Protein AF-A0A8T4NY41-F1 (afdb_monomer_lite)

pLDDT: mean 88.98, std 14.21, range [34.59, 98.12]

Secondary structure (DSSP, 8-state):
-HHHHHHHHT---S-TT-BTTTB-EE-TTSEEESSGGGTT-GGGEEEETTS-GGGSPP----GGGGG-TTHHHHTTS-HHHHHHT-S-HHHHHHHHHHHHHHHHHHHHHHHHHHHHHHTTSS-GGGTT-HHHHHHTTSS--

Foldseek 3Di:
DQLLVCLLVVFFDAAPVCQQHNDWDQDPVFWIFSDPVCNPPVVRTQGGPPDDPVSGGGDGADDPLVVDPCCRRNNNYDNCCRPVVPDPPVVVVVVVVVVVVVSVVSSVCSVVLVVCCVVVVDPPVCVVVVVSSPVSVVPDD

Structure (mmCIF, N/CA/C/O backbone):
data_AF-A0A8T4NY41-F1
#
_entry.id   AF-A0A8T4NY41-F1
#
loop_
_atom_site.group_PDB
_atom_site.id
_atom_site.type_symbol
_atom_site.label_atom_id
_atom_site.label_alt_id
_atom_site.label_comp_id
_atom_site.label_asym_id
_atom_site.label_entity_id
_atom_site.label_seq_id
_atom_site.pdbx_PDB_ins_code
_atom_site.Cartn_x
_atom_site.Cartn_y
_atom_site.Cartn_z
_atom_site.occupancy
_atom_site.B_iso_or_equiv
_atom_site.auth_seq_id
_atom_site.auth_comp_id
_atom_site.auth_asym_id
_atom_site.auth_atom_id
_atom_site.pdbx_PDB_model_num
ATOM 1 N N . LEU A 1 1 ? -13.787 2.439 2.000 1.00 64.62 1 LEU A N 1
ATOM 2 C CA . LEU A 1 1 ? -14.072 1.099 2.571 1.00 64.62 1 LEU A CA 1
ATOM 3 C C . LEU A 1 1 ? -12.818 0.400 3.107 1.00 64.62 1 LEU A C 1
ATOM 5 O O . LEU A 1 1 ? -12.870 -0.044 4.243 1.00 64.62 1 LEU A O 1
ATOM 9 N N . GLY A 1 2 ? -11.684 0.381 2.387 1.00 86.69 2 GLY A N 1
ATOM 10 C CA . GLY A 1 2 ? -10.439 -0.259 2.863 1.00 86.69 2 GLY A CA 1
ATOM 11 C C . GLY A 1 2 ? -9.862 0.303 4.175 1.00 86.69 2 GLY A C 1
ATOM 12 O O . GLY A 1 2 ? -9.740 -0.435 5.144 1.00 86.69 2 GLY A O 1
ATOM 13 N N . ILE A 1 3 ? -9.584 1.614 4.241 1.00 93.00 3 ILE A N 1
ATOM 14 C CA . ILE A 1 3 ? -9.017 2.269 5.445 1.00 93.00 3 ILE A CA 1
ATOM 15 C C . ILE A 1 3 ? -9.902 2.055 6.676 1.00 93.00 3 ILE A C 1
ATOM 17 O O . ILE A 1 3 ? -9.430 1.610 7.717 1.00 93.00 3 ILE A O 1
ATOM 21 N N . PHE A 1 4 ? -11.198 2.343 6.545 1.00 91.50 4 PHE A N 1
ATOM 22 C CA . PHE A 1 4 ? -12.157 2.149 7.628 1.00 91.50 4 PHE A CA 1
ATOM 23 C C . PHE A 1 4 ? -12.221 0.687 8.087 1.00 91.50 4 PHE A C 1
ATOM 25 O O . PHE A 1 4 ? -12.207 0.427 9.286 1.00 91.50 4 PHE A O 1
ATOM 32 N N . ASN A 1 5 ? -12.256 -0.271 7.156 1.00 90.56 5 ASN A N 1
ATOM 33 C CA . ASN A 1 5 ? -12.289 -1.687 7.506 1.00 90.56 5 ASN A CA 1
ATOM 34 C C . ASN A 1 5 ? -11.036 -2.111 8.284 1.00 90.56 5 ASN A C 1
ATOM 36 O O . ASN A 1 5 ? -11.150 -2.866 9.247 1.00 90.56 5 ASN A O 1
ATOM 40 N N . ASP A 1 6 ? -9.867 -1.601 7.908 1.00 94.62 6 ASP A N 1
ATOM 41 C CA . ASP A 1 6 ? -8.627 -1.887 8.623 1.00 94.62 6 ASP A CA 1
ATOM 42 C C . ASP A 1 6 ? -8.594 -1.274 10.017 1.00 94.62 6 ASP A C 1
ATOM 44 O O . ASP A 1 6 ? -8.252 -1.958 10.977 1.00 94.62 6 ASP A O 1
ATOM 48 N N . LEU A 1 7 ? -9.051 -0.031 10.168 1.00 94.56 7 LEU A N 1
ATOM 49 C CA . LEU A 1 7 ? -9.199 0.594 11.483 1.00 94.56 7 LEU A CA 1
ATOM 50 C C . LEU A 1 7 ? -10.211 -0.151 12.368 1.00 94.56 7 LEU A C 1
ATOM 52 O O . LEU A 1 7 ? -9.992 -0.329 13.568 1.00 94.56 7 LEU A O 1
ATOM 56 N N . LEU A 1 8 ? -11.320 -0.611 11.785 1.00 91.88 8 LEU A N 1
ATOM 57 C CA . LEU A 1 8 ? -12.358 -1.342 12.505 1.00 91.88 8 LEU A CA 1
ATOM 58 C C . LEU A 1 8 ? -11.830 -2.684 13.035 1.00 91.88 8 LEU A C 1
ATOM 60 O O . LEU A 1 8 ? -12.097 -3.021 14.190 1.00 91.88 8 LEU A O 1
ATOM 64 N N . ASN A 1 9 ? -11.074 -3.423 12.217 1.00 92.19 9 ASN A N 1
ATOM 65 C CA . ASN A 1 9 ? -10.595 -4.770 12.550 1.00 92.19 9 ASN A CA 1
ATOM 66 C C . ASN A 1 9 ? -9.155 -4.814 13.092 1.00 92.19 9 ASN A C 1
ATOM 68 O O . ASN A 1 9 ? -8.703 -5.881 13.489 1.00 92.19 9 ASN A O 1
ATOM 72 N N . GLY A 1 10 ? -8.434 -3.690 13.115 1.00 94.75 10 GLY A N 1
ATOM 73 C CA . GLY A 1 10 ? -7.021 -3.645 13.504 1.00 94.75 10 GLY A CA 1
ATOM 74 C C . GLY A 1 10 ? -6.084 -4.328 12.501 1.00 94.75 10 GLY A C 1
ATOM 75 O O . GLY A 1 10 ? -5.011 -4.789 12.885 1.00 94.75 10 GLY A O 1
ATOM 76 N N . THR A 1 11 ? -6.483 -4.433 11.232 1.00 95.56 11 THR A N 1
ATOM 77 C CA . THR A 1 11 ? -5.687 -5.075 10.177 1.00 95.56 11 THR A CA 1
ATOM 78 C C . THR A 1 11 ? -4.762 -4.077 9.487 1.00 95.56 11 THR A C 1
ATOM 80 O O . THR A 1 11 ? -4.980 -2.868 9.523 1.00 95.56 11 THR A O 1
ATOM 83 N N . LYS A 1 12 ? -3.698 -4.591 8.865 1.00 95.75 12 LYS A N 1
ATOM 84 C CA . LYS A 1 12 ? -2.787 -3.808 8.022 1.00 95.75 12 LYS A CA 1
ATOM 85 C C . LYS A 1 12 ? -2.939 -4.220 6.565 1.00 95.75 12 LYS A C 1
ATOM 87 O O . LYS A 1 12 ? -3.289 -5.360 6.271 1.00 95.75 12 LYS A O 1
ATOM 92 N N . THR A 1 13 ? -2.593 -3.307 5.670 1.00 95.00 13 THR A N 1
ATOM 93 C CA . THR A 1 13 ? -2.592 -3.514 4.224 1.00 95.00 13 THR A CA 1
ATOM 94 C C . THR A 1 13 ? -1.195 -3.356 3.632 1.00 95.00 13 THR A C 1
ATOM 96 O O . THR A 1 13 ? -0.361 -2.617 4.159 1.00 95.00 13 THR A O 1
ATOM 99 N N . LYS A 1 14 ? -0.969 -4.004 2.486 1.00 94.69 14 LYS A N 1
ATOM 100 C CA . LYS A 1 14 ? 0.025 -3.569 1.493 1.00 94.69 14 LYS A CA 1
ATOM 101 C C . LYS A 1 14 ? -0.620 -2.530 0.559 1.00 94.69 14 LYS A C 1
ATOM 103 O O . LYS A 1 14 ? -1.559 -1.843 0.975 1.00 94.69 14 LYS A O 1
ATOM 108 N N . LEU A 1 15 ? -0.150 -2.395 -0.685 1.00 95.38 15 LEU A N 1
ATOM 109 C CA . LEU A 1 15 ? -0.800 -1.530 -1.669 1.00 95.38 15 LEU A CA 1
ATOM 110 C C . LEU A 1 15 ? -2.275 -1.870 -1.832 1.00 95.38 15 LEU A C 1
ATOM 112 O O . LEU A 1 15 ? -2.640 -2.981 -2.183 1.00 95.38 15 LEU A O 1
ATOM 116 N N . ARG A 1 16 ? -3.126 -0.861 -1.656 1.00 94.06 16 ARG A N 1
ATOM 117 C CA . ARG A 1 16 ? -4.587 -1.003 -1.699 1.00 94.06 16 ARG A CA 1
ATOM 118 C C . ARG A 1 16 ? -5.120 -1.552 -3.025 1.00 94.06 16 ARG A C 1
ATOM 120 O O . ARG A 1 16 ? -6.171 -2.176 -3.027 1.00 94.06 16 ARG A O 1
ATOM 127 N N . CYS A 1 17 ? -4.444 -1.267 -4.138 1.00 95.12 17 CYS A N 1
ATOM 128 C CA . CYS A 1 17 ? -4.831 -1.751 -5.465 1.00 95.12 17 CYS A CA 1
ATOM 129 C C . CYS A 1 17 ? -4.193 -3.096 -5.837 1.00 95.12 17 CYS A C 1
ATOM 131 O O . CYS A 1 17 ? -4.422 -3.584 -6.939 1.00 95.12 17 CYS A O 1
ATOM 133 N N . GLY A 1 18 ? -3.334 -3.645 -4.978 1.00 96.06 18 GLY A N 1
ATOM 134 C CA . GLY A 1 18 ? -2.656 -4.910 -5.216 1.00 96.06 18 GLY A CA 1
ATOM 135 C C . GLY A 1 18 ? -1.475 -4.876 -6.190 1.00 96.06 18 GLY A C 1
ATOM 136 O O . GLY A 1 18 ? -0.740 -5.862 -6.290 1.00 96.06 18 GLY A O 1
ATOM 137 N N . ALA A 1 19 ? -1.271 -3.758 -6.895 1.00 96.88 19 ALA A N 1
ATOM 138 C CA . ALA A 1 19 ? -0.241 -3.622 -7.921 1.00 96.88 19 ALA A CA 1
ATOM 139 C C . ALA A 1 19 ? 1.133 -4.076 -7.411 1.00 96.88 19 ALA A C 1
ATOM 141 O O . ALA A 1 19 ? 1.599 -3.623 -6.364 1.00 96.88 19 ALA A O 1
ATOM 142 N N . 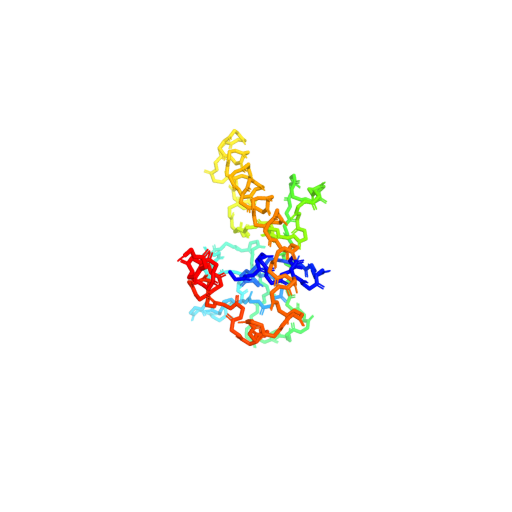GLY A 1 20 ? 1.767 -4.970 -8.166 1.00 94.81 20 GLY A N 1
ATOM 143 C CA . GLY A 1 20 ? 3.113 -5.456 -7.890 1.00 94.81 20 GLY A CA 1
ATOM 144 C C . GLY A 1 20 ? 3.219 -6.539 -6.816 1.00 94.81 20 GLY A C 1
ATOM 145 O O . GLY A 1 20 ? 4.343 -6.927 -6.515 1.00 94.81 20 GLY A O 1
ATOM 146 N N . TYR A 1 21 ? 2.123 -7.051 -6.241 1.00 95.56 21 TYR A N 1
ATOM 147 C CA . TYR A 1 21 ? 2.207 -8.206 -5.327 1.00 95.56 21 TYR A CA 1
ATOM 148 C C . TYR A 1 21 ? 1.023 -9.183 -5.373 1.00 95.56 21 TYR A C 1
ATOM 150 O O . TYR A 1 21 ? 1.224 -10.368 -5.117 1.00 95.56 21 TYR A O 1
ATOM 158 N N . GLU A 1 22 ? -0.187 -8.711 -5.675 1.00 95.12 22 GLU A N 1
ATOM 159 C CA . GLU A 1 22 ? -1.392 -9.547 -5.864 1.00 95.12 22 GLU A CA 1
ATOM 160 C C . GLU A 1 22 ? -2.146 -9.192 -7.156 1.00 95.12 22 GLU A C 1
ATOM 162 O O . GLU A 1 22 ? -2.907 -10.004 -7.674 1.00 95.12 22 GLU A O 1
ATOM 167 N N . GLY A 1 23 ? -1.909 -7.993 -7.694 1.00 95.00 23 GLY A N 1
ATOM 168 C CA . GLY A 1 23 ? -2.453 -7.494 -8.948 1.00 95.00 23 GLY A CA 1
ATOM 169 C C . GLY A 1 23 ? -1.340 -7.245 -9.960 1.00 95.00 23 GLY A C 1
ATOM 170 O O . GLY A 1 23 ? -0.353 -6.567 -9.667 1.00 95.00 23 GLY A O 1
ATOM 171 N N . TYR A 1 24 ? -1.531 -7.778 -11.163 1.00 96.94 24 TYR A N 1
ATOM 172 C CA . TYR A 1 24 ? -0.625 -7.647 -12.300 1.00 96.94 24 TYR A CA 1
ATOM 173 C C . TYR A 1 24 ? -1.439 -7.409 -13.573 1.00 96.94 24 TYR A C 1
ATOM 175 O O . TYR A 1 24 ? -2.618 -7.754 -13.638 1.00 96.94 24 TYR A O 1
ATOM 183 N N . ALA A 1 25 ? -0.810 -6.828 -14.591 1.00 96.94 25 ALA A N 1
ATOM 184 C CA . ALA A 1 25 ? -1.404 -6.647 -15.910 1.00 96.94 25 ALA A CA 1
ATOM 185 C C . ALA A 1 25 ? -0.649 -7.479 -16.944 1.00 96.94 25 ALA A C 1
ATOM 187 O O . ALA A 1 25 ? 0.580 -7.463 -16.967 1.00 96.94 25 ALA A O 1
ATOM 188 N N . ILE A 1 26 ? -1.382 -8.171 -17.810 1.00 97.00 26 ILE A N 1
ATOM 189 C CA . ILE A 1 26 ? -0.816 -8.844 -18.979 1.00 97.00 26 ILE A CA 1
ATOM 190 C C . ILE A 1 26 ? -0.904 -7.872 -20.156 1.00 97.00 26 ILE A C 1
ATOM 192 O O . ILE A 1 26 ? -1.968 -7.319 -20.430 1.00 97.00 26 ILE A O 1
ATOM 196 N N . THR A 1 27 ? 0.219 -7.625 -20.819 1.00 95.75 27 THR A N 1
ATOM 197 C CA . THR A 1 27 ? 0.308 -6.751 -21.991 1.00 95.75 27 THR A CA 1
ATOM 198 C C . THR A 1 27 ? -0.109 -7.494 -23.259 1.00 95.75 27 THR A C 1
ATOM 200 O O . THR A 1 27 ? -0.182 -8.723 -23.286 1.00 95.75 27 THR A O 1
ATOM 203 N N . THR A 1 28 ? -0.370 -6.759 -24.341 1.00 94.88 28 THR A N 1
ATOM 204 C CA . THR A 1 28 ? -0.788 -7.345 -25.626 1.00 94.88 28 THR A CA 1
ATOM 205 C C . THR A 1 28 ? 0.284 -8.228 -26.270 1.00 94.88 28 THR A C 1
ATOM 207 O O . THR A 1 28 ? -0.055 -9.107 -27.054 1.00 94.88 28 THR A O 1
ATOM 210 N N . ASP A 1 29 ? 1.559 -8.041 -25.920 1.00 94.62 29 ASP A N 1
ATOM 211 C CA . ASP A 1 29 ? 2.693 -8.879 -26.334 1.00 94.62 29 ASP A CA 1
ATOM 212 C C . ASP A 1 29 ? 3.060 -9.967 -25.300 1.00 94.62 29 ASP A C 1
ATOM 214 O O . ASP A 1 29 ? 4.107 -10.609 -25.399 1.00 94.62 29 ASP A O 1
ATOM 218 N N . GLY A 1 30 ? 2.207 -10.199 -24.295 1.00 96.12 30 GLY A N 1
ATOM 219 C CA . GLY A 1 30 ? 2.351 -11.305 -23.343 1.00 96.12 30 GLY A CA 1
ATOM 220 C C . GLY A 1 30 ? 3.394 -11.088 -22.241 1.00 96.12 30 GLY A C 1
ATOM 221 O O . GLY A 1 30 ? 3.821 -12.050 -21.591 1.00 96.12 30 GLY A O 1
ATOM 222 N N . LYS A 1 31 ? 3.825 -9.847 -21.992 1.00 97.50 31 LYS A N 1
ATOM 223 C CA . LYS A 1 31 ? 4.572 -9.498 -20.774 1.00 97.50 31 LYS A CA 1
ATOM 224 C C . LYS A 1 31 ? 3.611 -9.362 -19.604 1.00 97.50 31 LYS A C 1
ATOM 226 O O . LYS A 1 31 ? 2.441 -9.031 -19.763 1.00 97.50 31 LYS A O 1
ATOM 231 N N . ILE A 1 32 ? 4.120 -9.599 -18.405 1.00 97.88 32 ILE A N 1
ATOM 232 C CA . ILE A 1 32 ? 3.402 -9.341 -17.161 1.00 97.88 32 ILE A CA 1
ATOM 233 C C . ILE A 1 32 ? 4.040 -8.108 -16.537 1.00 97.88 32 ILE A C 1
ATOM 235 O O . ILE A 1 32 ? 5.233 -8.120 -16.248 1.00 97.88 32 ILE A O 1
ATOM 239 N N . ALA A 1 33 ? 3.265 -7.052 -16.324 1.00 97.75 33 ALA A N 1
ATOM 240 C CA . ALA A 1 33 ? 3.682 -5.817 -15.672 1.00 97.75 33 ALA A CA 1
ATOM 241 C C . ALA A 1 33 ? 3.063 -5.702 -14.272 1.00 97.75 33 ALA A C 1
ATOM 243 O O . ALA A 1 33 ? 1.946 -6.160 -14.029 1.00 97.75 33 ALA A O 1
ATOM 244 N N . ALA A 1 34 ? 3.766 -5.045 -13.348 1.00 97.25 34 ALA A N 1
ATOM 245 C CA . ALA A 1 34 ? 3.297 -4.826 -11.976 1.00 97.25 34 ALA A CA 1
ATOM 246 C C . ALA A 1 34 ? 2.000 -3.993 -11.892 1.00 97.25 34 ALA A C 1
ATOM 248 O O . ALA A 1 34 ? 1.245 -4.105 -10.931 1.00 97.25 34 ALA A O 1
ATOM 249 N N . CYS A 1 35 ? 1.735 -3.140 -12.883 1.00 96.88 35 CYS A N 1
ATOM 250 C CA . CYS A 1 35 ? 0.561 -2.273 -12.958 1.00 96.88 35 CYS A CA 1
ATOM 251 C C . CYS A 1 35 ? 0.234 -1.996 -14.435 1.00 96.88 35 CYS A C 1
ATOM 25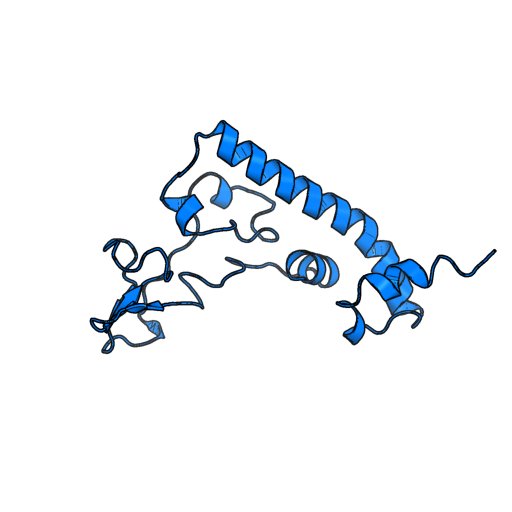3 O O . CYS A 1 35 ? 1.174 -1.822 -15.214 1.00 96.88 35 CYS A O 1
ATOM 255 N N . PRO A 1 36 ? -1.047 -1.880 -14.840 1.00 95.81 36 PRO A N 1
ATOM 256 C CA . PRO A 1 36 ? -1.401 -1.558 -16.227 1.00 95.81 36 PRO A CA 1
ATOM 257 C C . PRO A 1 36 ? -0.828 -0.216 -16.715 1.00 95.81 36 PRO A C 1
ATOM 259 O O . PRO A 1 36 ? -0.477 -0.103 -17.882 1.00 95.81 36 PRO A O 1
ATOM 262 N N . ILE A 1 37 ? -0.652 0.774 -15.829 1.00 96.19 37 ILE A N 1
ATOM 263 C CA . ILE A 1 37 ? -0.044 2.079 -16.170 1.00 96.19 37 ILE A CA 1
ATOM 264 C C . ILE A 1 37 ? 1.465 1.946 -16.471 1.00 96.19 37 ILE A C 1
ATOM 266 O O . ILE A 1 37 ? 2.051 2.799 -17.128 1.00 96.19 37 ILE A O 1
ATOM 270 N N . MET A 1 38 ? 2.106 0.866 -16.015 1.00 94.19 38 MET A N 1
ATOM 271 C CA . MET A 1 38 ? 3.544 0.613 -16.176 1.00 94.19 38 MET A CA 1
ATOM 272 C C . MET A 1 38 ? 3.857 -0.408 -17.282 1.00 94.19 38 MET A C 1
ATOM 274 O O . MET A 1 38 ? 4.965 -0.941 -17.334 1.00 94.19 38 MET A O 1
ATOM 278 N N . ASN A 1 39 ? 2.894 -0.715 -18.153 1.00 90.00 39 ASN A N 1
ATOM 279 C CA . ASN A 1 39 ? 2.971 -1.805 -19.131 1.00 90.00 39 ASN A CA 1
ATOM 280 C C . ASN A 1 39 ? 4.081 -1.680 -20.193 1.00 90.00 39 ASN A C 1
ATOM 282 O O . ASN A 1 39 ? 4.367 -2.668 -20.852 1.00 90.00 39 ASN A O 1
ATOM 286 N N . ASN A 1 40 ? 4.723 -0.518 -20.330 1.00 90.00 40 ASN A N 1
ATOM 287 C CA . ASN A 1 40 ? 5.857 -0.294 -21.238 1.00 90.00 40 ASN A CA 1
ATOM 288 C C . ASN A 1 40 ? 7.114 0.216 -20.516 1.00 90.00 40 ASN A C 1
ATOM 290 O O . ASN A 1 40 ? 8.010 0.791 -21.130 1.00 90.00 40 ASN A O 1
ATOM 294 N N . ILE A 1 41 ? 7.188 0.035 -19.195 1.00 94.50 41 ILE A N 1
ATOM 295 C CA . ILE A 1 41 ? 8.347 0.428 -18.394 1.00 94.50 41 ILE A CA 1
ATOM 296 C C . ILE A 1 41 ? 9.040 -0.851 -17.929 1.00 94.50 41 ILE A C 1
ATOM 298 O O . ILE A 1 41 ? 8.603 -1.494 -16.976 1.00 94.50 41 ILE A O 1
ATOM 302 N N . THR A 1 42 ? 10.136 -1.215 -18.597 1.00 94.06 42 THR A N 1
ATOM 303 C CA . THR A 1 42 ? 10.836 -2.506 -18.433 1.00 94.06 42 THR A CA 1
ATOM 304 C C . THR A 1 42 ? 11.203 -2.831 -16.984 1.00 94.06 42 THR A C 1
ATOM 306 O O . THR A 1 42 ? 11.094 -3.980 -16.560 1.00 94.06 42 THR A O 1
ATOM 309 N N . ASN A 1 43 ? 11.546 -1.819 -16.181 1.00 94.75 43 ASN A N 1
ATOM 310 C CA . ASN A 1 43 ? 11.837 -1.975 -14.752 1.00 94.75 43 ASN A CA 1
ATOM 311 C C . ASN A 1 43 ? 10.663 -2.552 -13.937 1.00 94.75 43 ASN A C 1
ATOM 313 O O . ASN A 1 43 ? 10.887 -3.115 -12.864 1.00 94.75 43 ASN A O 1
ATOM 317 N N . PHE A 1 44 ? 9.430 -2.443 -14.432 1.00 96.62 44 PHE A N 1
ATOM 318 C CA . PHE A 1 44 ? 8.210 -2.933 -13.785 1.00 96.62 44 PHE A CA 1
ATOM 319 C C . PHE A 1 44 ? 7.649 -4.203 -14.422 1.00 96.62 44 PHE A C 1
ATOM 321 O O . PHE A 1 44 ? 6.559 -4.646 -14.049 1.00 96.62 44 PHE A O 1
ATOM 328 N N . TYR A 1 45 ? 8.384 -4.821 -15.346 1.00 97.25 45 TYR A N 1
ATOM 329 C CA . TYR A 1 45 ? 8.043 -6.156 -15.811 1.00 97.25 45 TYR A CA 1
ATOM 330 C C . TYR A 1 45 ? 8.281 -7.159 -14.688 1.00 97.25 45 TYR A C 1
ATOM 332 O O . TYR A 1 45 ? 9.335 -7.188 -14.050 1.00 97.25 45 TYR A O 1
ATOM 340 N N . ALA A 1 46 ? 7.254 -7.960 -14.439 1.00 97.69 46 ALA A N 1
ATOM 341 C CA . ALA A 1 46 ? 7.227 -8.991 -13.426 1.00 97.69 46 ALA A CA 1
ATOM 342 C C . ALA A 1 46 ? 7.394 -10.401 -13.983 1.00 97.69 46 ALA A C 1
ATOM 344 O O . ALA A 1 46 ? 7.746 -11.300 -13.226 1.00 97.69 46 ALA A O 1
ATOM 345 N N . GLY A 1 47 ? 7.187 -10.588 -15.286 1.00 97.19 47 GLY A N 1
ATOM 346 C CA . GLY A 1 47 ? 7.342 -11.875 -15.948 1.00 97.19 47 GLY A CA 1
ATOM 347 C C . GLY A 1 47 ? 6.779 -11.860 -17.364 1.00 97.19 47 GLY A C 1
ATOM 348 O O . GLY A 1 47 ? 6.663 -10.812 -18.002 1.00 97.19 47 GLY A O 1
ATOM 349 N N . ASN A 1 48 ? 6.420 -13.037 -17.852 1.00 97.06 48 ASN A N 1
ATOM 350 C CA . ASN A 1 48 ? 5.718 -13.255 -19.113 1.00 97.06 48 ASN A CA 1
ATOM 351 C C . ASN A 1 48 ? 4.787 -14.472 -18.983 1.00 97.06 48 ASN A C 1
ATOM 353 O O . ASN A 1 48 ? 4.722 -15.083 -17.919 1.00 97.06 48 ASN A O 1
ATOM 357 N N . LEU A 1 49 ? 4.083 -14.839 -20.054 1.00 96.94 49 LEU A N 1
ATOM 358 C CA . LEU A 1 49 ? 3.119 -15.951 -20.040 1.00 96.94 49 LEU A CA 1
ATOM 359 C C . LEU A 1 49 ? 3.703 -17.321 -19.634 1.00 96.94 49 LEU A C 1
ATOM 361 O O . LEU A 1 49 ? 2.943 -18.190 -19.222 1.00 96.94 49 LEU A O 1
ATOM 365 N N . ASN A 1 50 ? 5.023 -17.517 -19.711 1.00 97.38 50 ASN A N 1
ATOM 366 C CA . ASN A 1 50 ? 5.686 -18.754 -19.277 1.00 97.38 50 ASN A CA 1
ATOM 367 C C . ASN A 1 50 ? 6.143 -18.714 -17.807 1.00 97.38 50 ASN A C 1
ATOM 369 O O . ASN A 1 50 ? 6.625 -19.717 -17.285 1.00 97.38 50 ASN A O 1
ATOM 373 N N . SER A 1 51 ? 6.049 -17.561 -17.139 1.00 97.00 51 SER A N 1
ATOM 374 C CA . SER A 1 51 ? 6.445 -17.406 -15.739 1.00 97.00 51 SER A CA 1
ATOM 375 C C . SER A 1 51 ? 5.448 -18.092 -14.806 1.00 97.00 51 SER A C 1
ATOM 377 O O . SER A 1 51 ? 4.235 -17.956 -14.972 1.00 97.00 51 SER A O 1
ATOM 379 N N . LYS A 1 52 ? 5.938 -18.768 -13.761 1.00 96.88 52 LYS A N 1
ATOM 380 C CA . LYS A 1 52 ? 5.052 -19.240 -12.689 1.00 96.88 52 LYS A CA 1
ATOM 381 C C . LYS A 1 52 ? 4.598 -18.064 -11.833 1.00 96.88 52 LYS A C 1
ATOM 383 O O . LYS A 1 52 ? 5.366 -17.141 -11.573 1.00 96.88 52 LYS A O 1
ATOM 388 N N . ILE A 1 53 ? 3.379 -18.143 -11.300 1.00 93.25 53 ILE A N 1
ATOM 389 C CA . ILE A 1 53 ? 2.806 -17.096 -10.435 1.00 93.25 53 ILE A CA 1
ATOM 390 C C . ILE A 1 53 ? 3.715 -16.799 -9.228 1.00 93.25 53 ILE A C 1
ATOM 392 O O . ILE A 1 53 ? 3.907 -15.643 -8.863 1.00 93.25 53 ILE A O 1
ATOM 396 N N . SER A 1 54 ? 4.320 -17.830 -8.632 1.00 94.88 54 SER A N 1
ATOM 397 C CA . SER A 1 54 ? 5.234 -17.695 -7.489 1.00 94.88 54 SER A CA 1
ATOM 398 C C . SER A 1 54 ? 6.557 -16.996 -7.817 1.00 94.88 54 SER A C 1
ATOM 400 O O . SER A 1 54 ? 7.241 -16.544 -6.904 1.00 94.88 54 SER A O 1
ATOM 402 N N . GLU A 1 55 ? 6.927 -16.936 -9.096 1.00 95.69 55 GLU A N 1
ATOM 403 C CA . GLU A 1 55 ? 8.190 -16.376 -9.590 1.00 95.69 55 GLU A CA 1
ATOM 404 C C . GLU A 1 55 ? 8.023 -14.930 -10.086 1.00 95.69 55 GLU A C 1
ATOM 406 O O . GLU A 1 55 ? 9.011 -14.281 -10.429 1.00 95.69 55 GLU A O 1
ATOM 411 N N . LEU A 1 56 ? 6.790 -14.404 -10.115 1.00 97.12 56 LEU A N 1
ATOM 412 C CA . LEU A 1 56 ? 6.541 -13.033 -10.547 1.00 97.12 56 LEU A CA 1
ATOM 413 C C . LEU A 1 56 ? 7.270 -12.039 -9.642 1.00 97.12 56 LEU A C 1
ATOM 415 O O . LEU A 1 56 ? 7.153 -12.084 -8.412 1.00 97.12 56 LEU A O 1
ATOM 419 N N . LYS A 1 57 ? 7.986 -11.095 -10.264 1.00 97.19 57 LYS A N 1
ATOM 420 C CA . LYS A 1 57 ? 8.656 -10.007 -9.543 1.00 97.19 57 LYS A CA 1
ATOM 421 C C . LYS A 1 57 ? 7.640 -9.277 -8.671 1.00 97.19 57 LYS A C 1
ATOM 423 O O . LYS A 1 57 ? 6.585 -8.845 -9.146 1.00 97.19 57 LYS A O 1
ATOM 428 N N . LYS A 1 58 ? 7.994 -9.083 -7.405 1.00 96.94 58 LYS A N 1
ATOM 429 C CA . LYS A 1 58 ? 7.251 -8.202 -6.508 1.00 96.94 58 LYS A CA 1
ATOM 430 C C . LYS A 1 58 ? 7.854 -6.806 -6.534 1.00 96.94 58 LYS A C 1
ATOM 432 O O . LYS A 1 58 ? 9.070 -6.654 -6.637 1.00 96.94 58 LYS A O 1
ATOM 437 N N . VAL A 1 59 ? 6.996 -5.797 -6.480 1.00 96.38 59 VAL A N 1
ATOM 438 C CA . VAL A 1 59 ? 7.397 -4.391 -6.468 1.00 96.38 59 VAL A CA 1
ATOM 439 C C . VAL A 1 59 ? 6.739 -3.726 -5.271 1.00 96.38 59 VAL A C 1
ATOM 441 O O . VAL A 1 59 ? 5.541 -3.453 -5.280 1.00 96.38 59 VAL A O 1
ATOM 444 N N . ASP A 1 60 ? 7.534 -3.489 -4.235 1.00 95.38 60 ASP A N 1
ATOM 445 C CA . ASP A 1 60 ? 7.088 -2.788 -3.039 1.00 95.38 60 ASP A CA 1
ATOM 446 C C . ASP A 1 60 ? 7.168 -1.261 -3.225 1.00 95.38 60 ASP A C 1
ATOM 448 O O . ASP A 1 60 ? 7.780 -0.737 -4.168 1.00 95.38 60 ASP A O 1
ATOM 452 N N . VAL A 1 61 ? 6.524 -0.529 -2.314 1.00 95.56 61 VAL A N 1
ATOM 453 C CA . VAL A 1 61 ? 6.711 0.922 -2.215 1.00 95.56 61 VAL A CA 1
ATOM 454 C C . VAL A 1 61 ? 8.125 1.269 -1.759 1.00 95.56 61 VAL A C 1
ATOM 456 O O . VAL A 1 61 ? 8.763 0.525 -1.018 1.00 95.56 61 VAL A O 1
ATOM 459 N N . VAL A 1 62 ? 8.584 2.445 -2.168 1.00 94.19 62 VAL A N 1
ATOM 460 C CA . VAL A 1 62 ? 9.898 3.008 -1.846 1.00 94.19 62 VAL A CA 1
ATOM 461 C C . VAL A 1 62 ? 9.764 4.395 -1.209 1.00 94.19 62 VAL A C 1
ATOM 463 O O . VAL A 1 62 ? 8.651 4.909 -1.035 1.00 94.19 62 VAL A O 1
ATOM 466 N N . SER A 1 63 ? 10.904 5.039 -0.931 1.00 89.00 63 SER A N 1
ATOM 467 C CA . SER A 1 63 ? 11.028 6.408 -0.397 1.00 89.00 63 SER A CA 1
ATOM 468 C C . SER A 1 63 ? 10.430 6.567 1.009 1.00 89.00 63 SER A C 1
ATOM 470 O O . SER A 1 63 ? 10.345 5.594 1.747 1.00 89.00 63 SER A O 1
ATOM 472 N N . HIS A 1 64 ? 9.975 7.771 1.373 1.00 88.75 64 HIS A N 1
ATOM 473 C CA . HIS A 1 64 ? 9.405 8.117 2.685 1.00 88.75 64 HIS A CA 1
ATOM 474 C C . HIS A 1 64 ? 8.286 7.176 3.175 1.00 88.75 64 HIS A C 1
ATOM 476 O O . HIS A 1 64 ? 7.959 7.164 4.358 1.00 88.75 64 HIS A O 1
ATOM 482 N N . CYS A 1 65 ? 7.677 6.381 2.290 1.00 95.44 65 CYS A N 1
ATOM 483 C CA . CYS A 1 65 ? 6.681 5.388 2.676 1.00 95.44 65 CYS A CA 1
ATOM 484 C C . CYS A 1 65 ? 7.262 4.256 3.540 1.00 95.44 65 CYS A C 1
ATOM 486 O O . CYS A 1 65 ? 6.542 3.777 4.411 1.00 95.44 65 CYS A O 1
ATOM 488 N N . THR A 1 66 ? 8.521 3.838 3.348 1.00 94.38 66 THR A N 1
ATOM 489 C CA . THR A 1 66 ? 9.111 2.692 4.078 1.00 94.38 66 THR A CA 1
ATOM 490 C C . THR A 1 66 ? 9.272 2.948 5.575 1.00 94.38 66 THR A C 1
ATOM 492 O O . THR A 1 66 ? 9.296 2.005 6.359 1.00 94.38 66 THR A O 1
ATOM 495 N N . GLU A 1 67 ? 9.327 4.218 5.971 1.00 94.75 67 GLU A N 1
ATOM 496 C CA . GLU A 1 67 ? 9.467 4.673 7.359 1.00 94.75 67 GLU A CA 1
ATOM 497 C C . GLU A 1 67 ? 8.168 5.303 7.900 1.00 94.75 67 GLU A C 1
ATOM 499 O O . GLU A 1 67 ? 8.085 5.712 9.057 1.00 94.75 67 GLU A O 1
ATOM 504 N N . CYS A 1 68 ? 7.116 5.381 7.077 1.00 96.06 68 CYS A N 1
ATOM 505 C CA . CYS A 1 68 ? 5.864 6.031 7.444 1.00 96.06 68 CYS A CA 1
ATOM 506 C C . CYS A 1 68 ? 4.997 5.131 8.338 1.00 96.06 68 CYS A C 1
ATOM 508 O O . CYS A 1 68 ? 4.557 4.052 7.931 1.00 96.06 68 CYS A O 1
ATOM 510 N N . SER A 1 69 ? 4.629 5.624 9.523 1.00 96.94 69 SER A N 1
ATOM 511 C CA . SER A 1 69 ? 3.753 4.915 10.470 1.00 96.94 69 SER A CA 1
ATOM 512 C C . SER A 1 69 ? 2.349 4.619 9.920 1.00 96.94 69 SER A C 1
ATOM 514 O O . SER A 1 69 ? 1.708 3.652 10.337 1.00 96.94 69 SER A O 1
ATOM 516 N N . TYR A 1 70 ? 1.882 5.400 8.942 1.00 97.19 70 TYR A N 1
ATOM 517 C CA . TYR A 1 70 ? 0.582 5.219 8.295 1.00 97.19 70 TYR A CA 1
ATOM 518 C C . TYR A 1 70 ? 0.607 4.226 7.128 1.00 97.19 70 TYR A C 1
ATOM 520 O O . TYR A 1 70 ? -0.462 3.920 6.596 1.00 97.19 70 TYR A O 1
ATOM 528 N N . LEU A 1 71 ? 1.769 3.688 6.725 1.00 96.94 71 LEU A N 1
ATOM 529 C CA . LEU A 1 71 ? 1.878 2.792 5.564 1.00 96.94 71 LEU A CA 1
ATOM 530 C C . LEU A 1 71 ? 0.925 1.595 5.667 1.00 96.94 71 LEU A C 1
ATOM 532 O O . LEU A 1 71 ? 0.233 1.273 4.705 1.00 96.94 71 LEU A O 1
ATOM 536 N N . GLY A 1 72 ? 0.818 0.991 6.853 1.00 96.69 72 GLY A N 1
ATOM 537 C CA . GLY A 1 72 ? -0.077 -0.144 7.089 1.00 96.69 72 GLY A CA 1
ATOM 538 C C . GLY A 1 72 ? -1.567 0.177 6.923 1.00 96.69 72 GLY A C 1
ATOM 539 O O . GLY A 1 72 ? -2.370 -0.747 6.882 1.00 96.69 72 GLY A O 1
ATOM 540 N N . LEU A 1 73 ? -1.946 1.454 6.817 1.00 97.00 73 LEU A N 1
ATOM 541 C CA . LEU A 1 73 ? -3.320 1.911 6.602 1.00 97.00 73 LEU A CA 1
ATOM 542 C C . LEU A 1 73 ? -3.500 2.593 5.239 1.00 97.00 73 LEU A C 1
ATOM 544 O O . LEU A 1 73 ? -4.514 2.383 4.580 1.00 97.00 73 LEU A O 1
ATOM 548 N N . CYS A 1 74 ? -2.557 3.405 4.764 1.00 96.25 74 CYS A N 1
ATOM 549 C CA . CYS A 1 74 ? -2.688 4.052 3.454 1.00 96.25 74 CYS A CA 1
ATOM 550 C C . CYS A 1 74 ? -2.267 3.128 2.297 1.00 96.25 74 CYS A C 1
ATOM 552 O O . CYS A 1 74 ? -2.706 3.319 1.162 1.00 96.25 74 CYS A O 1
ATOM 554 N N . GLY A 1 75 ? -1.426 2.128 2.577 1.00 95.56 75 GLY A N 1
ATOM 555 C CA . GLY A 1 75 ? -0.875 1.203 1.593 1.00 95.56 75 GLY A CA 1
ATOM 556 C C . GLY A 1 75 ? 0.102 1.849 0.609 1.00 95.56 75 GLY A C 1
ATOM 557 O O . GLY A 1 75 ? 0.328 1.293 -0.452 1.00 95.56 75 GLY A O 1
ATOM 558 N N . GLY A 1 76 ? 0.636 3.042 0.884 1.00 94.56 76 GLY A N 1
ATOM 559 C CA . GLY A 1 76 ? 1.594 3.713 -0.009 1.00 94.56 76 GLY A CA 1
ATOM 560 C C . GLY A 1 76 ? 0.981 4.305 -1.290 1.00 94.56 76 GLY A C 1
ATOM 561 O O . GLY A 1 76 ? 1.705 4.774 -2.166 1.00 94.56 76 GLY A O 1
ATOM 562 N N . ARG A 1 77 ? -0.358 4.340 -1.380 1.00 93.38 77 ARG A N 1
ATOM 563 C CA . ARG A 1 77 ? -1.140 4.863 -2.515 1.00 93.38 77 ARG A CA 1
ATOM 564 C C . ARG A 1 77 ? -0.734 4.229 -3.862 1.00 93.38 77 ARG A C 1
ATOM 566 O O . ARG A 1 77 ? -0.602 3.016 -3.968 1.00 93.38 77 ARG A O 1
ATOM 573 N N . CYS A 1 78 ? -0.637 5.034 -4.922 1.00 94.69 78 CYS A N 1
ATOM 574 C CA . CYS A 1 78 ? -0.321 4.576 -6.270 1.00 94.69 78 CYS A CA 1
ATOM 575 C C . CYS A 1 78 ? 1.163 4.198 -6.387 1.00 94.69 78 CYS A C 1
ATOM 577 O O . CYS A 1 78 ? 2.026 5.068 -6.248 1.00 94.69 78 CYS A O 1
ATOM 579 N N . LEU A 1 79 ? 1.444 2.933 -6.732 1.00 95.62 79 LEU A N 1
ATOM 580 C CA . LEU A 1 79 ? 2.808 2.437 -6.960 1.00 95.62 79 LEU A CA 1
ATOM 581 C C . LEU A 1 79 ? 3.557 3.269 -8.003 1.00 95.62 79 LEU A C 1
ATOM 583 O O . LEU A 1 79 ? 4.729 3.584 -7.829 1.00 95.62 79 LEU A O 1
ATOM 587 N N . TYR A 1 80 ? 2.864 3.656 -9.080 1.00 95.19 80 TYR A N 1
ATOM 588 C CA . TYR A 1 80 ? 3.468 4.432 -10.159 1.00 95.19 80 TYR A CA 1
ATOM 589 C C . TYR A 1 80 ? 3.890 5.810 -9.688 1.00 95.19 80 TYR A C 1
ATOM 591 O O . TYR A 1 80 ? 5.044 6.175 -9.863 1.00 95.19 80 TYR A O 1
ATOM 599 N N . SER A 1 81 ? 3.013 6.529 -8.989 1.00 93.31 81 SER A N 1
ATOM 600 C CA . SER A 1 81 ? 3.369 7.826 -8.410 1.00 93.31 81 SER A CA 1
ATOM 601 C C . SER A 1 81 ? 4.505 7.717 -7.388 1.00 93.31 81 SER A C 1
ATOM 603 O O . SER A 1 81 ? 5.325 8.627 -7.311 1.00 93.31 81 SER A O 1
ATOM 605 N N . ASN A 1 82 ? 4.549 6.631 -6.608 1.00 93.88 82 ASN A N 1
ATOM 606 C CA . ASN A 1 82 ? 5.576 6.397 -5.593 1.00 93.88 82 ASN A CA 1
ATOM 607 C C . ASN A 1 82 ? 6.976 6.209 -6.208 1.00 93.88 82 ASN A C 1
ATOM 609 O O . ASN A 1 82 ? 7.945 6.748 -5.680 1.00 93.88 82 ASN A O 1
ATOM 613 N N . HIS A 1 83 ? 7.074 5.509 -7.342 1.00 94.88 83 HIS A N 1
ATOM 614 C CA . HIS A 1 83 ? 8.347 5.296 -8.038 1.00 94.88 83 HIS A CA 1
ATOM 615 C C . HIS A 1 83 ? 8.704 6.419 -9.019 1.00 94.88 83 HIS A C 1
ATOM 617 O O . HIS A 1 83 ? 9.851 6.853 -9.059 1.00 94.88 83 HIS A O 1
ATOM 623 N N . ALA A 1 84 ? 7.739 6.902 -9.804 1.00 92.38 84 ALA A N 1
ATOM 624 C CA . ALA A 1 84 ? 7.971 7.886 -10.861 1.00 92.38 84 ALA A CA 1
ATOM 625 C C . ALA A 1 84 ? 8.173 9.314 -10.337 1.00 92.38 84 ALA A C 1
ATOM 627 O O . ALA A 1 84 ? 8.597 10.170 -11.105 1.00 92.38 84 ALA A O 1
ATOM 628 N N . LYS A 1 85 ? 7.866 9.576 -9.054 1.00 89.88 85 LYS A N 1
ATOM 629 C CA . LYS A 1 85 ? 7.990 10.898 -8.414 1.00 89.88 85 LYS A CA 1
ATOM 630 C C . LYS A 1 85 ? 7.382 12.008 -9.282 1.00 89.88 85 LYS A C 1
ATOM 632 O O . LYS A 1 85 ? 8.024 13.003 -9.590 1.00 89.88 85 LYS A O 1
ATOM 637 N N . LEU A 1 86 ? 6.122 11.807 -9.679 1.00 88.00 86 LEU A N 1
ATOM 638 C CA . LEU A 1 86 ? 5.398 12.691 -10.607 1.00 88.00 86 LEU A CA 1
ATOM 639 C C . LEU A 1 86 ? 5.213 14.128 -10.088 1.00 88.00 86 LEU A C 1
ATOM 641 O O . LEU A 1 86 ? 4.815 15.004 -10.849 1.00 88.00 86 LEU A O 1
ATOM 645 N N . TRP A 1 87 ? 5.471 14.357 -8.801 1.00 89.38 87 TRP A N 1
ATOM 646 C CA . TRP A 1 87 ? 5.300 15.633 -8.121 1.00 89.38 87 TRP A CA 1
ATOM 647 C C . TRP A 1 87 ? 6.600 16.024 -7.409 1.00 89.38 87 TRP A C 1
ATOM 649 O O . TRP A 1 87 ? 7.313 15.128 -6.942 1.00 89.38 87 TRP A O 1
ATOM 659 N N . PRO A 1 88 ? 6.869 17.334 -7.245 1.00 93.00 88 PRO A N 1
ATOM 660 C CA . PRO A 1 88 ? 7.846 17.820 -6.275 1.00 93.00 88 PRO A CA 1
ATOM 661 C C . PRO A 1 88 ? 7.555 17.286 -4.868 1.00 93.00 88 PRO A C 1
ATOM 663 O O . PRO A 1 88 ? 6.435 16.854 -4.564 1.00 93.00 88 PRO A O 1
ATOM 666 N N . GLU A 1 89 ? 8.559 17.330 -3.997 1.00 91.88 89 GLU A N 1
ATOM 667 C CA . GLU A 1 89 ? 8.463 16.792 -2.639 1.00 91.88 89 GLU A CA 1
ATOM 668 C C . GLU A 1 89 ? 7.309 17.423 -1.847 1.00 91.88 89 GLU A C 1
ATOM 670 O O . GLU A 1 89 ? 6.549 16.717 -1.183 1.00 91.88 89 GLU A O 1
ATOM 675 N N . GLU A 1 90 ? 7.103 18.730 -2.001 1.00 95.06 90 GLU A N 1
ATOM 676 C CA . GLU A 1 90 ? 6.033 19.489 -1.356 1.00 95.06 90 GLU A CA 1
ATOM 677 C C . GLU A 1 90 ? 4.654 18.996 -1.804 1.00 95.06 90 GLU A C 1
ATOM 679 O O . GLU A 1 90 ? 3.764 18.777 -0.982 1.00 95.06 90 GLU A O 1
ATOM 684 N N . GLY A 1 91 ? 4.485 18.750 -3.106 1.00 93.69 91 GLY A N 1
ATOM 685 C CA . GLY A 1 91 ? 3.246 18.205 -3.658 1.00 93.69 91 GLY A CA 1
ATOM 686 C C . GLY A 1 91 ? 2.971 16.797 -3.135 1.00 93.69 91 GLY A C 1
ATOM 687 O O . GLY A 1 91 ? 1.857 16.482 -2.715 1.00 93.69 91 GLY A O 1
ATOM 688 N N . GLN A 1 92 ? 3.999 15.949 -3.085 1.00 91.88 92 GLN A N 1
ATOM 689 C CA . GLN A 1 92 ? 3.866 14.602 -2.540 1.00 91.88 92 GLN A CA 1
ATOM 690 C C . GLN A 1 92 ? 3.502 14.624 -1.047 1.00 91.88 92 GLN A C 1
ATOM 692 O O . GLN A 1 92 ? 2.645 13.836 -0.624 1.00 91.88 92 GLN A O 1
ATOM 697 N N . LYS A 1 93 ? 4.103 15.538 -0.274 1.00 93.94 93 LYS A N 1
ATOM 698 C CA . LYS A 1 93 ? 3.813 15.752 1.146 1.00 93.94 93 LYS A CA 1
ATOM 699 C C . LYS A 1 93 ? 2.365 16.184 1.363 1.00 93.94 93 LYS A C 1
ATOM 701 O O . LYS A 1 93 ? 1.677 15.535 2.147 1.00 93.94 93 LYS A O 1
ATOM 706 N N . LEU A 1 94 ? 1.875 17.169 0.608 1.00 96.00 94 LEU A N 1
ATOM 707 C CA . LEU A 1 94 ? 0.481 17.620 0.681 1.00 96.00 94 LEU A CA 1
ATOM 708 C C . LEU A 1 94 ? -0.497 16.464 0.451 1.00 96.00 94 LEU A C 1
ATOM 710 O O . LEU A 1 94 ? -1.424 16.264 1.234 1.00 96.00 94 LEU A O 1
ATOM 714 N N . ILE A 1 95 ? -0.268 15.630 -0.571 1.00 94.31 95 ILE A N 1
ATOM 715 C CA . ILE A 1 95 ? -1.150 14.480 -0.808 1.00 94.31 95 ILE A CA 1
ATOM 716 C C . ILE A 1 95 ? -1.083 13.494 0.373 1.00 94.31 95 ILE A C 1
ATOM 718 O O . ILE A 1 95 ? -2.112 12.962 0.787 1.00 94.31 95 ILE A O 1
ATOM 722 N N . CYS A 1 96 ? 0.098 13.238 0.945 1.00 95.38 96 CYS A N 1
ATOM 723 C CA . CYS A 1 96 ? 0.215 12.400 2.143 1.00 95.38 96 CYS A CA 1
ATOM 724 C C . CYS A 1 96 ? -0.552 12.985 3.339 1.00 95.38 96 CYS A C 1
ATOM 726 O O . CYS A 1 96 ? -1.286 12.245 3.992 1.00 95.38 96 CYS A O 1
ATOM 728 N N . GLU A 1 97 ? -0.456 14.292 3.580 1.00 97.62 97 GLU A N 1
ATOM 729 C CA . GLU A 1 97 ? -1.167 14.990 4.658 1.00 97.62 97 GLU A CA 1
ATOM 730 C C . GLU A 1 97 ? -2.688 14.873 4.511 1.00 97.62 97 GLU A C 1
ATOM 732 O O . GLU A 1 97 ? -3.363 14.551 5.487 1.00 97.62 97 GLU A O 1
ATOM 737 N N . THR A 1 98 ? -3.233 15.009 3.294 1.00 97.19 98 THR A N 1
ATOM 738 C CA . THR A 1 98 ? -4.682 14.821 3.070 1.00 97.19 98 THR A CA 1
ATOM 739 C C . THR A 1 98 ? -5.165 13.419 3.455 1.00 97.19 98 THR A C 1
ATOM 741 O O . THR A 1 98 ? -6.233 13.259 4.049 1.00 97.19 98 THR A O 1
ATOM 744 N N . ILE A 1 99 ? -4.367 12.385 3.167 1.00 96.06 99 ILE A N 1
ATOM 745 C CA . ILE A 1 99 ? -4.709 10.998 3.500 1.00 96.06 99 ILE A CA 1
ATOM 746 C C . ILE A 1 99 ? -4.539 10.725 4.994 1.00 96.06 99 ILE A C 1
ATOM 748 O O . ILE A 1 99 ? -5.364 10.021 5.573 1.00 96.06 99 ILE A O 1
ATOM 752 N N . ILE A 1 100 ? -3.504 11.278 5.628 1.00 97.56 100 ILE A N 1
ATOM 753 C CA . ILE A 1 100 ? -3.305 11.174 7.079 1.00 97.56 100 ILE A CA 1
ATOM 754 C C . ILE A 1 100 ? -4.479 11.824 7.813 1.00 97.56 100 ILE A C 1
ATOM 756 O O . ILE A 1 100 ? -5.061 11.198 8.698 1.00 97.56 100 ILE A O 1
ATOM 760 N N . TYR A 1 101 ? -4.881 13.025 7.393 1.00 98.12 101 TYR A N 1
ATOM 761 C CA . TYR A 1 101 ? -6.047 13.711 7.940 1.00 98.12 101 TYR A CA 1
ATOM 762 C C . TYR A 1 101 ? -7.312 12.851 7.819 1.00 98.12 101 TYR A C 1
ATOM 764 O O . TYR A 1 101 ? -7.994 12.612 8.813 1.00 98.12 101 TYR A O 1
ATOM 772 N N . LEU A 1 102 ? -7.575 12.284 6.634 1.00 95.94 102 LEU A N 1
ATOM 773 C CA . LEU A 1 102 ? -8.697 11.364 6.424 1.00 95.94 102 LEU A CA 1
ATOM 774 C C . LEU A 1 102 ? -8.651 10.151 7.371 1.00 95.94 102 LEU A C 1
ATOM 776 O O . LEU A 1 102 ? -9.677 9.773 7.935 1.00 95.94 102 LEU A O 1
ATOM 780 N N . ILE A 1 103 ? -7.485 9.518 7.534 1.00 96.94 103 ILE A N 1
ATOM 781 C CA . ILE A 1 103 ? -7.319 8.359 8.423 1.00 96.94 103 ILE A CA 1
ATOM 782 C C . ILE A 1 103 ? -7.657 8.740 9.866 1.00 96.94 103 ILE A C 1
ATOM 784 O O . ILE A 1 103 ? -8.401 8.010 10.523 1.00 96.94 103 ILE A O 1
ATOM 788 N N . GLU A 1 104 ? -7.140 9.868 10.351 1.00 97.88 104 GLU A N 1
ATOM 789 C CA . GLU A 1 104 ? -7.362 10.314 11.726 1.00 97.88 104 GLU A CA 1
ATOM 790 C C . GLU A 1 104 ? -8.823 10.721 11.972 1.00 97.88 104 GLU A C 1
ATOM 792 O O . GLU A 1 104 ? -9.393 10.330 12.991 1.00 97.88 104 GLU A O 1
ATOM 797 N N . GLU A 1 105 ? -9.486 11.391 11.024 1.00 96.00 105 GLU A N 1
ATOM 798 C CA . GLU A 1 105 ? -10.918 11.704 11.141 1.00 96.00 105 GLU A CA 1
ATOM 799 C C . GLU A 1 105 ? -11.793 10.445 11.176 1.00 96.00 105 GLU A C 1
ATOM 801 O O . GLU A 1 105 ? -12.701 10.334 12.004 1.00 96.00 105 GLU A O 1
ATOM 806 N N . ILE A 1 106 ? -11.491 9.439 10.347 1.00 93.81 106 ILE A N 1
ATOM 807 C CA . ILE A 1 106 ? -12.201 8.153 10.402 1.00 93.81 106 ILE A CA 1
ATOM 808 C C . ILE A 1 106 ? -11.955 7.475 11.753 1.00 93.81 106 ILE A C 1
ATOM 810 O O . ILE A 1 106 ? -12.891 6.994 12.392 1.00 93.81 106 ILE A O 1
ATOM 814 N N . LYS A 1 107 ? -10.700 7.436 12.205 1.00 94.88 107 LYS A N 1
ATOM 815 C CA . LYS A 1 107 ? -10.289 6.783 13.452 1.00 94.88 107 LYS A CA 1
ATOM 816 C C . LYS A 1 107 ? -11.003 7.361 14.673 1.00 94.88 107 LYS A C 1
ATOM 818 O O . LYS A 1 107 ? -11.406 6.580 15.532 1.00 94.88 107 LYS A O 1
ATOM 823 N N . LYS A 1 108 ? -11.253 8.676 14.717 1.00 95.81 108 LYS A N 1
ATOM 824 C CA . LYS A 1 108 ? -12.057 9.327 15.773 1.00 95.81 108 LYS A CA 1
ATOM 825 C C . LYS A 1 108 ? -13.476 8.759 15.881 1.00 95.81 108 LYS A C 1
ATOM 827 O O . LYS A 1 108 ? -14.020 8.693 16.978 1.00 95.81 108 LYS A O 1
ATOM 832 N N . ARG A 1 109 ? -14.069 8.315 14.768 1.00 92.50 109 ARG A N 1
ATOM 833 C CA . ARG A 1 109 ? -15.441 7.771 14.715 1.00 92.50 109 ARG A CA 1
ATOM 834 C C . ARG A 1 109 ? -15.522 6.260 14.924 1.00 92.50 109 ARG A C 1
ATOM 836 O O . ARG A 1 109 ? -16.591 5.733 15.218 1.00 92.50 109 ARG A O 1
ATOM 843 N N . VAL A 1 110 ? -14.408 5.536 14.810 1.00 92.00 110 VAL A N 1
ATOM 844 C CA . VAL A 1 110 ? -14.386 4.069 14.958 1.00 92.00 110 VAL A CA 1
ATOM 845 C C . VAL A 1 110 ? -14.920 3.580 16.315 1.00 92.00 110 VAL A C 1
ATOM 847 O O . VAL A 1 110 ? -15.66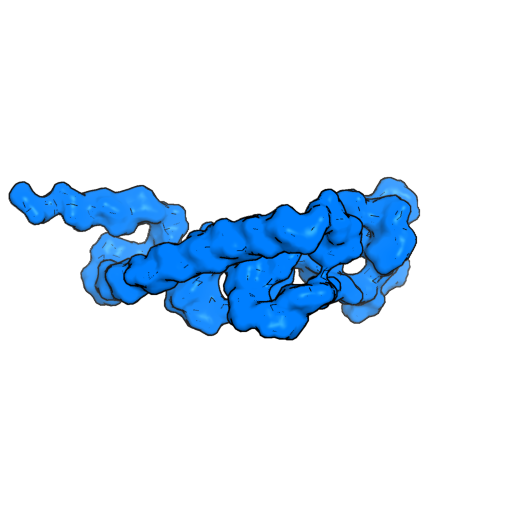3 2.598 16.300 1.00 92.00 110 VAL A O 1
ATOM 850 N N . PRO A 1 111 ? -14.606 4.200 17.474 1.00 94.00 111 PRO A N 1
ATOM 851 C CA . PRO A 1 111 ? -15.151 3.761 18.762 1.00 94.00 111 PRO A CA 1
ATOM 852 C C . PRO A 1 111 ? -16.681 3.828 18.825 1.00 94.00 111 PRO A C 1
ATOM 854 O O . PRO A 1 111 ? -17.320 2.868 19.252 1.00 94.00 111 PRO A O 1
ATOM 857 N N . GLU A 1 112 ? -17.265 4.924 18.337 1.00 91.56 112 GLU A N 1
ATOM 858 C CA . GLU A 1 112 ? -18.717 5.121 18.253 1.00 91.56 112 GLU A CA 1
ATOM 859 C C . GLU A 1 112 ? -19.364 4.041 17.376 1.00 91.56 112 GLU A C 1
ATOM 861 O O . GLU A 1 112 ? -20.309 3.370 17.788 1.00 91.56 112 GLU A O 1
ATOM 866 N N . ILE A 1 113 ? -18.785 3.780 16.202 1.00 89.25 113 ILE A N 1
ATOM 867 C CA . ILE A 1 113 ? -19.285 2.749 15.287 1.00 89.25 113 ILE A CA 1
ATOM 868 C C . ILE A 1 113 ? -19.179 1.348 15.908 1.00 89.25 113 ILE A C 1
ATOM 870 O O . ILE A 1 113 ? -20.103 0.545 15.785 1.00 89.25 113 ILE A O 1
ATOM 874 N N . LYS A 1 114 ? -18.082 1.036 16.613 1.00 90.00 114 LYS A N 1
ATOM 875 C CA . LYS A 1 114 ? -17.937 -0.240 17.337 1.00 90.00 114 LYS A CA 1
ATOM 876 C C . LYS A 1 114 ? -19.017 -0.404 18.407 1.00 90.00 114 LYS A C 1
ATOM 878 O O . LYS A 1 114 ? -19.574 -1.495 18.517 1.00 90.00 114 LYS A O 1
ATOM 883 N N . LYS A 1 115 ? -19.347 0.669 19.136 1.00 92.31 115 LYS A N 1
ATOM 884 C CA . LYS A 1 115 ? -20.436 0.684 20.121 1.00 92.31 115 LYS A CA 1
ATOM 885 C C . LYS A 1 115 ? -21.783 0.377 19.460 1.00 92.31 115 LYS A C 1
ATOM 887 O O . LYS A 1 115 ? -22.453 -0.564 19.878 1.00 92.31 115 LYS A O 1
ATOM 892 N N . LEU A 1 116 ? -22.130 1.072 18.376 1.00 89.62 116 LEU A N 1
ATOM 893 C CA . LEU A 1 116 ? -23.379 0.837 17.635 1.00 89.62 116 LEU A CA 1
ATOM 894 C C . LEU A 1 116 ? -23.498 -0.597 17.095 1.00 89.62 116 LEU A C 1
ATOM 896 O O . LEU A 1 116 ? -24.583 -1.177 17.111 1.00 89.62 116 LEU A O 1
ATOM 900 N N . ILE A 1 117 ? -22.384 -1.188 16.651 1.00 88.56 117 ILE A N 1
ATOM 901 C CA . ILE A 1 117 ? -22.345 -2.594 16.228 1.00 88.56 117 ILE A CA 1
ATOM 902 C C . ILE A 1 117 ? -22.583 -3.530 17.420 1.00 88.56 117 ILE A C 1
ATOM 904 O O . ILE A 1 117 ? -23.347 -4.485 17.294 1.00 88.56 117 ILE A O 1
ATOM 908 N N . SER A 1 118 ? -21.953 -3.271 18.572 1.00 90.69 118 SER A N 1
ATOM 909 C CA . SER A 1 118 ? -22.139 -4.099 19.774 1.00 90.69 118 SER A CA 1
ATOM 910 C C . SER A 1 118 ? -23.556 -4.022 20.347 1.00 90.69 118 SER A C 1
ATOM 912 O O . SER A 1 118 ? -24.061 -5.018 20.849 1.00 90.69 118 SER A O 1
ATOM 914 N N . GLU A 1 119 ? -24.221 -2.874 20.203 1.00 92.50 119 GLU A N 1
ATOM 915 C CA . GLU A 1 119 ? -25.622 -2.666 20.592 1.00 92.50 119 GLU A CA 1
ATOM 916 C C . GLU A 1 119 ? -26.619 -3.267 19.585 1.00 92.50 119 GLU A C 1
ATOM 918 O O . GLU A 1 119 ? -27.827 -3.169 19.778 1.00 92.50 119 GLU A O 1
ATOM 923 N N . GLY A 1 120 ? -26.143 -3.851 18.479 1.00 87.25 120 GLY A N 1
ATOM 924 C CA . GLY A 1 120 ? -26.995 -4.434 17.441 1.00 87.25 120 GLY A CA 1
ATOM 925 C C . GLY A 1 120 ? -27.761 -3.413 16.592 1.00 87.25 120 GLY A C 1
ATOM 926 O O . GLY A 1 120 ? -28.496 -3.813 15.690 1.00 87.25 120 GLY A O 1
ATOM 927 N N . LYS A 1 121 ? -27.557 -2.107 16.818 1.00 85.62 121 LYS A N 1
ATOM 928 C CA . LYS A 1 121 ? -28.161 -1.014 16.033 1.00 85.62 121 LYS A CA 1
ATOM 929 C C . LYS A 1 121 ? -27.672 -1.000 14.587 1.00 85.62 121 LYS A C 1
ATOM 931 O O . LYS A 1 121 ? -28.366 -0.516 13.700 1.00 85.62 121 LYS A O 1
ATOM 936 N N . VAL A 1 122 ? -26.478 -1.542 14.350 1.00 83.00 122 VAL A N 1
ATOM 937 C CA . VAL A 1 122 ? -25.874 -1.660 13.021 1.00 83.00 122 VAL A CA 1
ATOM 938 C C . VAL A 1 122 ? -25.323 -3.065 12.842 1.00 83.00 122 VAL A C 1
ATOM 940 O O . VAL A 1 122 ? -24.487 -3.526 13.621 1.00 83.00 122 VAL A O 1
ATOM 943 N N . LYS A 1 123 ? -25.729 -3.753 11.772 1.00 78.81 123 LYS A N 1
ATOM 944 C CA . LYS A 1 123 ? -25.149 -5.058 11.445 1.00 78.81 123 LYS A CA 1
ATOM 945 C C . LYS A 1 123 ? -23.725 -4.884 10.925 1.00 78.81 123 LYS A C 1
ATOM 947 O O . LYS A 1 123 ? -23.448 -4.045 10.072 1.00 78.81 123 LYS A O 1
ATOM 952 N N . LYS A 1 124 ? -22.815 -5.768 11.343 1.00 73.31 124 LYS A N 1
ATOM 953 C CA . LYS A 1 124 ? -21.425 -5.787 10.849 1.00 73.31 124 LYS A CA 1
ATOM 954 C C . LYS A 1 124 ? -21.332 -5.962 9.323 1.00 73.31 124 LYS A C 1
ATOM 956 O O . LYS A 1 124 ? -20.374 -5.488 8.717 1.00 73.31 124 LYS A O 1
ATOM 961 N N . SER A 1 125 ? -22.312 -6.610 8.690 1.00 73.88 125 SER A N 1
ATOM 962 C CA . SER A 1 125 ? -22.421 -6.725 7.226 1.00 73.88 125 SER A CA 1
ATOM 963 C C . SER A 1 125 ? -22.799 -5.402 6.544 1.00 73.88 125 SER A C 1
ATOM 965 O O . SER A 1 125 ? -22.371 -5.149 5.420 1.00 73.88 125 SER A O 1
ATOM 967 N N . GLU A 1 126 ? -23.512 -4.515 7.241 1.00 68.00 126 GLU A N 1
ATOM 968 C CA . GLU A 1 126 ? -23.939 -3.195 6.761 1.00 68.00 126 GLU A CA 1
ATOM 969 C C . GLU A 1 126 ? -22.881 -2.102 6.982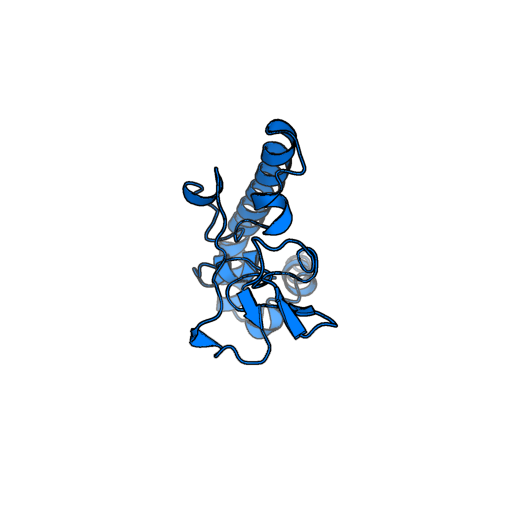 1.00 68.00 126 GLU A C 1
ATOM 971 O O . GLU A 1 126 ? -23.115 -0.947 6.647 1.00 68.00 126 GLU A O 1
ATOM 976 N N . LYS A 1 127 ? -21.676 -2.451 7.458 1.00 65.31 127 LYS A N 1
ATOM 977 C CA . LYS A 1 127 ? -20.558 -1.518 7.719 1.00 65.31 127 LYS A CA 1
ATOM 978 C C . LYS A 1 127 ? -20.121 -0.653 6.521 1.00 65.31 127 LYS A C 1
ATOM 980 O O . LYS A 1 127 ? -19.352 0.285 6.699 1.00 65.31 127 LYS A O 1
ATOM 985 N N . HIS A 1 128 ? -20.557 -0.991 5.305 1.00 62.44 128 HIS A N 1
ATOM 986 C CA . HIS A 1 128 ? -20.293 -0.230 4.080 1.00 62.44 128 HIS A CA 1
ATOM 987 C C . HIS A 1 128 ? -21.386 0.815 3.780 1.00 62.44 128 HIS A C 1
ATOM 989 O O . HIS A 1 128 ? -21.157 1.723 2.986 1.00 62.44 128 HIS A O 1
ATOM 995 N N . ASN A 1 129 ? -22.549 0.711 4.434 1.00 60.00 129 ASN A N 1
ATOM 996 C CA . ASN A 1 129 ? -23.676 1.634 4.327 1.00 60.00 129 ASN A CA 1
ATOM 997 C C . ASN A 1 129 ? -23.535 2.751 5.363 1.00 60.00 129 ASN A C 1
ATOM 999 O O . ASN A 1 129 ? -24.240 2.824 6.368 1.00 60.00 129 ASN A O 1
ATOM 1003 N N . VAL A 1 130 ? -22.573 3.627 5.090 1.00 55.00 130 VAL A N 1
ATOM 1004 C CA . VAL A 1 130 ? -22.201 4.759 5.942 1.00 55.00 130 VAL A CA 1
ATOM 1005 C C . VAL A 1 130 ? -23.396 5.688 6.219 1.00 55.00 130 VAL A C 1
ATOM 1007 O O . VAL A 1 130 ? -23.507 6.221 7.314 1.00 55.00 130 VAL A O 1
ATOM 1010 N N . PHE A 1 131 ? -24.344 5.808 5.283 1.00 49.75 131 PHE A N 1
ATOM 1011 C CA . PHE A 1 131 ? -25.568 6.595 5.479 1.00 49.75 131 PHE A CA 1
ATOM 1012 C C . PHE A 1 131 ? -26.451 6.068 6.617 1.00 49.75 131 PHE A C 1
ATOM 1014 O O . PHE A 1 131 ? -26.828 6.847 7.482 1.00 49.75 131 PHE A O 1
ATOM 1021 N N . LYS A 1 132 ? -26.706 4.754 6.697 1.00 51.31 132 LYS A N 1
ATOM 1022 C CA . LYS A 1 132 ? -27.501 4.174 7.798 1.00 51.31 132 LYS A CA 1
ATOM 1023 C C . LYS A 1 132 ? -26.835 4.365 9.161 1.00 51.31 132 LYS A C 1
ATOM 1025 O O . LYS A 1 132 ? -27.527 4.565 10.146 1.00 51.31 132 LYS A O 1
ATOM 1030 N N . LEU A 1 133 ? -25.502 4.314 9.201 1.00 52.59 133 LEU A N 1
ATOM 1031 C CA . LEU A 1 133 ? -24.705 4.496 10.419 1.00 52.59 133 LEU A CA 1
ATOM 1032 C C . LEU A 1 133 ? -24.855 5.898 11.031 1.00 52.59 133 LEU A C 1
ATOM 1034 O O . LEU A 1 133 ? -24.747 6.030 12.246 1.00 52.59 133 LEU A O 1
ATOM 1038 N N . PHE A 1 134 ? -25.094 6.920 10.202 1.00 53.25 134 PHE A N 1
ATOM 1039 C CA . PHE A 1 134 ? -25.189 8.319 10.632 1.00 53.25 134 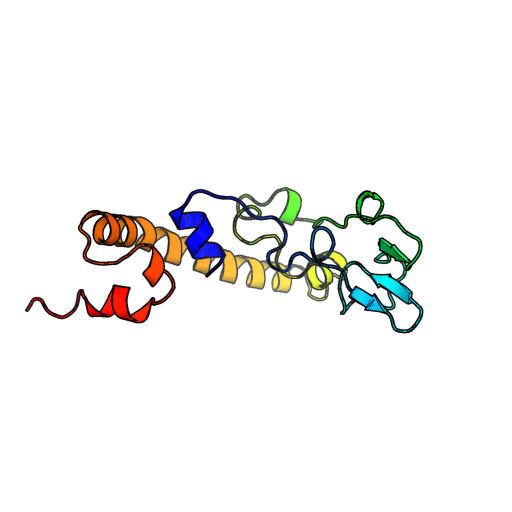PHE A CA 1
ATOM 1040 C C . PHE A 1 134 ? -26.620 8.865 10.699 1.00 53.25 134 PHE A C 1
ATOM 1042 O O . PHE A 1 134 ? -26.831 9.893 11.332 1.00 53.25 134 PHE A O 1
ATOM 1049 N N . THR A 1 135 ? -27.606 8.204 10.085 1.00 52.56 135 THR A N 1
ATOM 1050 C CA . THR A 1 135 ? -29.018 8.610 10.198 1.00 52.56 135 THR A CA 1
ATOM 1051 C C . THR A 1 135 ? -29.712 7.987 11.408 1.00 52.56 135 THR A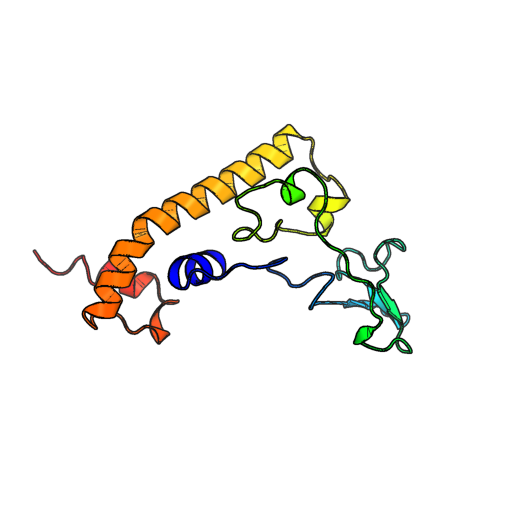 C 1
ATOM 1053 O O . THR A 1 135 ? -30.637 8.583 11.942 1.00 52.56 135 THR A O 1
ATOM 1056 N N . THR A 1 136 ? -29.248 6.838 11.918 1.00 51.03 136 THR A N 1
ATOM 1057 C CA . THR A 1 136 ? -29.813 6.232 13.144 1.00 51.03 136 THR A CA 1
ATOM 1058 C C . THR A 1 136 ? -29.519 7.018 14.426 1.00 51.03 136 THR A C 1
ATOM 1060 O O . THR A 1 136 ? -30.056 6.686 15.479 1.00 51.03 136 THR A O 1
ATOM 1063 N N . SER A 1 137 ? -28.653 8.033 14.370 1.00 47.94 137 SER A N 1
ATOM 1064 C CA . SER A 1 137 ? -28.358 8.936 15.489 1.00 47.94 137 SER A CA 1
ATOM 1065 C C . SER A 1 137 ? -29.132 10.261 15.437 1.00 47.94 137 SER A C 1
ATOM 1067 O O . SER A 1 137 ? -28.951 11.073 16.337 1.00 47.94 137 SER A O 1
ATOM 1069 N N . GLN A 1 138 ? -29.996 10.481 14.434 1.00 46.81 138 GLN A N 1
ATOM 1070 C CA . GLN A 1 138 ? -30.798 11.710 14.296 1.00 46.81 138 GLN A CA 1
ATOM 1071 C C . GLN A 1 138 ? -32.295 11.541 14.631 1.00 46.81 138 GLN A C 1
ATOM 1073 O O . GLN A 1 138 ? -33.045 12.495 14.477 1.00 46.81 138 GLN A O 1
ATOM 1078 N N . GLU A 1 139 ? -32.741 10.379 15.123 1.00 42.50 139 GLU A N 1
ATOM 1079 C CA . GLU A 1 139 ? -34.159 10.129 15.478 1.00 42.50 139 GLU A CA 1
ATOM 1080 C C . GLU A 1 139 ? -34.431 10.049 16.997 1.00 42.50 139 GLU A C 1
ATOM 1082 O O . GLU A 1 139 ? -35.395 9.423 17.424 1.00 42.50 139 GLU A O 1
ATOM 1087 N N . TYR A 1 140 ? -33.605 10.680 17.835 1.00 42.75 140 TYR A N 1
ATOM 1088 C CA . TYR A 1 140 ? -33.908 10.840 19.265 1.00 42.75 140 TYR A CA 1
ATOM 1089 C C . TYR A 1 140 ? -33.845 12.317 19.663 1.00 42.75 140 TYR A C 1
ATOM 1091 O O . TYR A 1 140 ? -32.892 12.749 20.310 1.00 42.75 140 TYR A O 1
ATOM 1099 N N . GLU A 1 141 ? -34.871 13.064 19.259 1.00 34.59 141 GLU A N 1
ATOM 1100 C CA . GLU A 1 141 ? -35.340 14.293 19.911 1.00 34.59 141 GLU A CA 1
ATOM 1101 C C . GLU A 1 141 ? -36.872 14.267 19.965 1.00 34.59 141 GLU A C 1
ATOM 1103 O O . GLU A 1 141 ? -37.491 14.006 18.907 1.00 34.59 141 GLU A O 1
#

Radius of gyration: 19.18 Å; chains: 1; bounding box: 47×39×47 Å

Sequence (141 aa):
LGIFNDLLNGTKTKLRCGAGYEGYAITTDGKIAACPIMNNITNFYAGNLNSKISELKKVDVVSHCTECSYLGLCGGRCLYSNHAKLWPEEGQKLICETIIYLIEEIKKRVPEIKKLISEGKVKKSEKHNVFKLFTTSQEYE